Protein AF-A0A433IKL4-F1 (afdb_monomer)

Secondary structure (DSSP, 8-state):
---SS--GGGS-PPPTHHHHHHHHHHHHHHHGGG--TTS--EE-S----EEEETTEEEEPPSSSS---HHHHHHHHHTT--PEEEETTEEEEEE-----S-SS--PPPSGGGTTS--

Radius of gyration: 16.89 Å; Cα contacts (8 Å, |Δi|>4): 178; chains: 1; bounding box: 34×34×53 Å

Sequence (117 aa):
EMPLGRDPRAYLWGNPAFACARLIATAFVEQGADFYPGAVQQLDDLPAHIYEQDGERLMQPATEVLLGERAALALLDQGLMPLLGFRQHNAL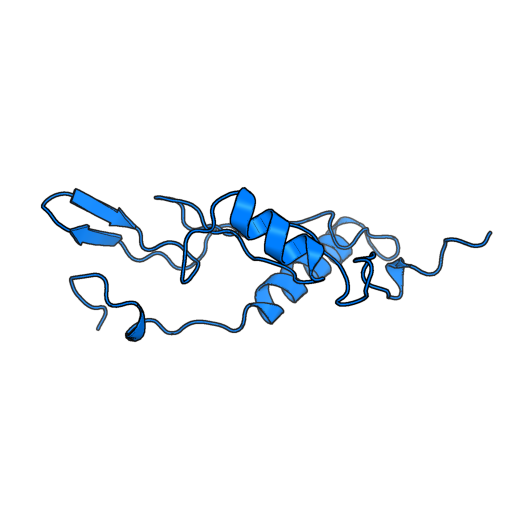RLARVQSLAEPAMALAGRWSLQDHR

Foldseek 3Di:
DDDQDDDLVPDDDDDCVVVLVVQQVVQCVVPNQLGDSQPGWKDADADWDWHDDPNDTWIDWCDSDADDPVRCVVCQQQQHFDWHTDTPGHMIGTPDAWGNDVRIGHDDDSNPPPPDD

Nearest PDB structures (foldseek):
  3j9g-assembly1_B  TM=8.721E-01  e=1.897E-04  Vibrio cholerae O1 biovar El Tor str. N16961
  5mxn-assembly1_A  TM=8.892E-01  e=6.641E-04  Vibrio cholerae
  5ojq-assembly1_d  TM=8.892E-01  e=6.641E-04  Vibrio cholerae
  5urx-assembly1_1B  TM=8.218E-01  e=1.243E-03  Myxococcus xanthus DK 1622
  3j9o-assembly1_B-1  TM=8.473E-01  e=7.184E-03  Francisella tularensis subsp. novicida U112

Structure (mmCIF, N/CA/C/O backbone):
data_AF-A0A433IKL4-F1
#
_entry.id   AF-A0A433IKL4-F1
#
loop_
_atom_site.group_PDB
_atom_site.id
_atom_site.type_symbol
_atom_site.label_atom_id
_atom_site.label_alt_id
_atom_site.label_comp_id
_atom_site.label_asym_id
_atom_site.label_entity_id
_atom_site.label_seq_id
_atom_site.pdbx_PDB_ins_code
_atom_site.Cartn_x
_atom_site.Cartn_y
_atom_site.Cartn_z
_atom_site.occupancy
_atom_site.B_iso_or_equiv
_atom_site.auth_seq_id
_atom_site.auth_comp_id
_atom_site.auth_asym_id
_atom_site.auth_atom_id
_atom_site.pdbx_PDB_model_num
ATOM 1 N N . GLU A 1 1 ? -9.907 20.232 13.028 1.00 59.94 1 GLU A N 1
ATOM 2 C CA . GLU A 1 1 ? -9.547 19.491 14.252 1.00 59.94 1 GLU A CA 1
ATOM 3 C C . GLU A 1 1 ? -9.760 18.009 13.982 1.00 59.94 1 GLU A C 1
ATOM 5 O O . GLU A 1 1 ? -10.648 17.693 13.196 1.00 59.94 1 GLU A O 1
ATOM 10 N N . MET A 1 2 ? -8.914 17.127 14.516 1.00 71.56 2 MET A N 1
ATOM 11 C CA . MET A 1 2 ? -9.092 15.684 14.327 1.00 71.56 2 MET A CA 1
ATOM 12 C C . MET A 1 2 ? -10.180 15.157 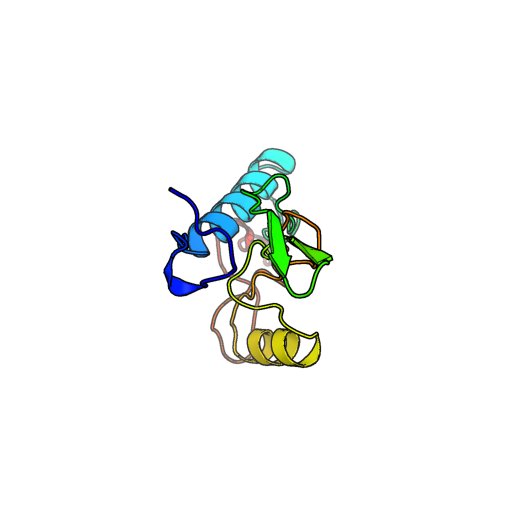15.273 1.00 71.56 2 MET A C 1
ATOM 14 O O . MET A 1 2 ? -10.259 15.633 16.405 1.00 71.56 2 MET A O 1
ATOM 18 N N . PRO A 1 3 ? -11.034 14.217 14.832 1.00 69.56 3 PRO A N 1
ATOM 19 C CA . PRO A 1 3 ? -12.102 13.688 15.671 1.00 69.56 3 PRO A CA 1
ATOM 20 C C . PRO A 1 3 ? -11.530 12.906 16.860 1.00 69.56 3 PRO A C 1
ATOM 22 O O . PRO A 1 3 ? -10.552 12.183 16.717 1.00 69.56 3 PRO A O 1
ATOM 25 N N . LEU A 1 4 ? -12.182 13.005 18.023 1.00 74.88 4 LEU A N 1
ATOM 26 C CA . LEU A 1 4 ? -11.793 12.268 19.239 1.00 74.88 4 LEU A CA 1
ATOM 27 C C . LEU A 1 4 ? -11.951 10.740 19.103 1.00 74.88 4 LEU A C 1
ATOM 29 O O . LEU A 1 4 ? -11.355 9.987 19.867 1.00 74.88 4 LEU A O 1
ATOM 33 N N . GLY A 1 5 ? -12.750 10.286 18.134 1.00 79.62 5 GLY A N 1
ATOM 34 C CA . GLY A 1 5 ? -12.966 8.878 17.811 1.00 79.62 5 GLY A CA 1
ATOM 35 C C . GLY A 1 5 ? -12.684 8.575 16.340 1.00 79.62 5 GLY A C 1
ATOM 36 O O . GLY A 1 5 ? -12.328 9.452 15.549 1.00 79.62 5 GLY A O 1
ATOM 37 N N . ARG A 1 6 ? -12.874 7.317 15.940 1.00 83.62 6 ARG A N 1
ATOM 38 C CA . ARG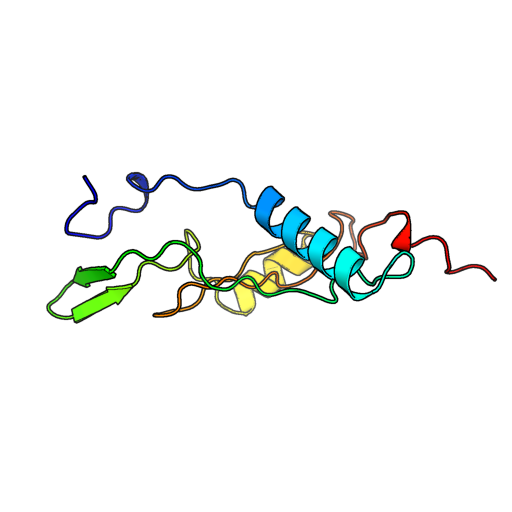 A 1 6 ? -12.691 6.902 14.547 1.00 83.62 6 ARG A CA 1
ATOM 39 C C . ARG A 1 6 ? -13.939 7.184 13.707 1.00 83.62 6 ARG A C 1
ATOM 41 O O . ARG A 1 6 ? -14.892 6.413 13.743 1.00 83.62 6 ARG A O 1
ATOM 48 N N . ASP A 1 7 ? -13.871 8.214 12.867 1.00 86.25 7 ASP A N 1
ATOM 49 C CA . ASP A 1 7 ? -14.757 8.383 11.707 1.00 86.25 7 ASP A CA 1
ATOM 50 C C . ASP A 1 7 ? -13.946 8.235 10.406 1.00 86.25 7 ASP A C 1
ATOM 52 O O . ASP A 1 7 ? -13.205 9.150 10.041 1.00 86.25 7 ASP A O 1
ATOM 56 N N . PRO A 1 8 ? -14.070 7.108 9.675 1.00 80.19 8 PRO A N 1
ATOM 57 C CA . PRO A 1 8 ? -13.361 6.892 8.416 1.00 80.19 8 PRO A CA 1
ATOM 58 C C . PRO A 1 8 ? -13.605 7.973 7.354 1.00 80.19 8 PRO A C 1
ATOM 60 O O . PRO A 1 8 ? -12.748 8.168 6.495 1.00 80.19 8 PRO A O 1
ATOM 63 N N . ARG A 1 9 ? -14.750 8.669 7.391 1.00 86.06 9 ARG A N 1
ATOM 64 C CA . ARG A 1 9 ? -15.111 9.705 6.409 1.00 86.06 9 ARG A CA 1
ATOM 65 C C . ARG A 1 9 ? -14.494 11.067 6.716 1.00 86.06 9 ARG A C 1
ATOM 67 O O . ARG A 1 9 ? -14.454 11.916 5.833 1.00 86.06 9 ARG A O 1
ATOM 74 N N . ALA A 1 10 ? -14.016 11.270 7.941 1.00 89.88 10 ALA A N 1
ATOM 75 C CA . ALA A 1 10 ? -13.382 12.514 8.364 1.00 89.88 10 ALA A CA 1
ATOM 76 C C . ALA A 1 10 ? -11.899 12.605 7.958 1.00 89.88 10 ALA A C 1
ATOM 78 O O . ALA A 1 10 ? -11.302 13.677 8.065 1.00 89.88 10 ALA A O 1
ATOM 79 N N . TYR A 1 11 ? -11.290 11.503 7.505 1.00 91.25 11 TYR A N 1
ATOM 80 C CA . TYR A 1 11 ? -9.897 11.502 7.063 1.00 91.25 11 TYR A CA 1
ATOM 81 C C . TYR A 1 11 ? -9.755 11.999 5.626 1.00 91.25 11 TYR A C 1
ATOM 83 O O . TYR A 1 11 ? -10.553 11.685 4.743 1.00 91.25 11 TYR A O 1
ATOM 91 N N . LEU A 1 12 ? -8.664 12.724 5.385 1.00 93.25 12 LEU A N 1
ATOM 92 C CA . LEU A 1 12 ? -8.229 13.087 4.045 1.00 93.25 12 LEU A CA 1
ATOM 93 C C . LEU A 1 12 ? -7.470 11.911 3.418 1.00 93.25 12 LEU A C 1
ATOM 95 O O . LEU A 1 12 ? -6.247 11.822 3.524 1.00 93.25 12 LEU A O 1
ATOM 99 N N . TRP A 1 13 ? -8.197 10.991 2.787 1.00 94.38 13 TRP A N 1
ATOM 100 C CA . TRP A 1 13 ? -7.586 9.866 2.083 1.00 94.38 13 TRP A CA 1
ATOM 101 C C . TRP A 1 13 ? -6.857 10.331 0.820 1.00 94.38 13 TRP A C 1
ATOM 103 O O . TRP A 1 13 ? -7.410 11.033 -0.028 1.00 94.38 13 TRP A O 1
ATOM 113 N N . GLY A 1 14 ? -5.588 9.943 0.706 1.00 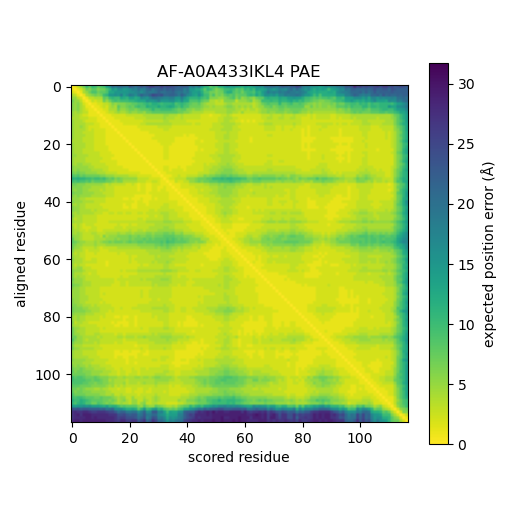94.00 14 GLY A N 1
ATOM 114 C CA . GLY A 1 14 ? -4.773 10.188 -0.479 1.00 94.00 14 GLY A CA 1
ATOM 115 C C . GLY A 1 14 ? -4.997 9.120 -1.550 1.00 94.00 14 GLY A C 1
ATOM 116 O O . GLY A 1 14 ? -5.289 7.967 -1.242 1.00 94.00 14 GLY A O 1
ATOM 117 N N . ASN A 1 15 ? -4.804 9.482 -2.820 1.00 97.06 15 ASN A N 1
ATOM 118 C CA . ASN A 1 15 ? -4.858 8.510 -3.911 1.00 97.06 15 ASN A CA 1
ATOM 119 C C . ASN A 1 15 ? -3.691 7.496 -3.787 1.00 97.06 15 ASN A C 1
ATOM 121 O O . ASN A 1 15 ? -2.527 7.918 -3.791 1.00 97.06 15 ASN A O 1
ATOM 125 N N . PRO A 1 16 ? -3.959 6.174 -3.734 1.00 96.31 16 PRO A N 1
ATOM 126 C CA . PRO A 1 16 ? -2.929 5.147 -3.549 1.00 96.31 16 PRO A CA 1
ATOM 127 C C . PRO A 1 16 ? -1.915 5.061 -4.701 1.00 96.31 16 PRO A C 1
ATOM 129 O O . PRO A 1 16 ? -0.814 4.534 -4.515 1.00 96.31 16 PRO A O 1
ATOM 132 N N . ALA A 1 17 ? -2.228 5.614 -5.878 1.00 97.00 17 ALA A N 1
ATOM 133 C CA . ALA A 1 17 ? -1.302 5.660 -7.007 1.00 97.00 17 ALA A CA 1
ATOM 134 C C . ALA A 1 17 ? 0.008 6.393 -6.666 1.00 97.00 17 ALA A C 1
ATOM 136 O O . ALA A 1 17 ? 1.068 6.003 -7.152 1.00 97.00 17 ALA A O 1
ATOM 137 N N . PHE A 1 18 ? -0.028 7.399 -5.782 1.00 97.50 18 PHE A N 1
ATOM 138 C CA . PHE A 1 18 ? 1.182 8.103 -5.346 1.00 97.50 18 PHE A CA 1
ATOM 139 C C . PHE A 1 18 ? 2.097 7.228 -4.484 1.00 97.50 18 PHE A C 1
ATOM 141 O O . PHE A 1 18 ? 3.316 7.301 -4.627 1.00 97.50 18 PHE A O 1
ATOM 148 N N . ALA A 1 19 ? 1.535 6.364 -3.634 1.00 97.31 19 ALA A N 1
ATOM 149 C CA . ALA A 1 19 ? 2.321 5.394 -2.875 1.00 97.31 19 ALA A CA 1
ATOM 150 C C . ALA A 1 19 ? 2.999 4.383 -3.813 1.00 97.31 19 ALA A C 1
ATOM 152 O O . ALA A 1 19 ? 4.190 4.117 -3.667 1.00 97.31 19 ALA A O 1
ATOM 153 N N . CYS A 1 20 ? 2.273 3.894 -4.826 1.00 97.19 20 CYS A N 1
ATOM 154 C CA . CYS A 1 20 ? 2.824 2.999 -5.847 1.00 97.19 20 CYS A CA 1
ATOM 155 C C . CYS A 1 20 ? 3.960 3.673 -6.634 1.00 97.19 20 CYS A C 1
ATOM 157 O O . CYS A 1 20 ? 5.040 3.105 -6.775 1.00 97.19 20 CYS A O 1
ATOM 159 N N . ALA A 1 21 ? 3.746 4.909 -7.096 1.00 96.62 21 ALA A N 1
ATOM 160 C CA . ALA A 1 21 ? 4.761 5.676 -7.811 1.00 96.62 21 ALA A CA 1
ATOM 161 C C . ALA A 1 21 ? 6.006 5.929 -6.947 1.00 96.62 21 ALA A C 1
ATOM 163 O O . ALA A 1 21 ? 7.123 5.784 -7.440 1.00 96.62 21 ALA A O 1
ATOM 164 N N . ARG A 1 22 ? 5.829 6.254 -5.657 1.00 97.56 22 ARG A N 1
ATOM 165 C CA . ARG A 1 22 ? 6.946 6.442 -4.722 1.00 97.56 22 ARG A CA 1
ATOM 166 C C . ARG A 1 22 ? 7.773 5.169 -4.572 1.00 97.56 22 ARG A C 1
ATOM 168 O O . ARG A 1 22 ? 8.986 5.252 -4.676 1.00 97.56 22 ARG A O 1
ATOM 175 N N . LEU A 1 23 ? 7.131 4.017 -4.375 1.00 97.75 23 LEU A N 1
ATOM 176 C CA . LEU A 1 23 ? 7.807 2.720 -4.250 1.00 97.75 23 LEU A CA 1
ATOM 177 C C . LEU A 1 23 ? 8.654 2.386 -5.487 1.00 97.75 23 LEU A C 1
ATOM 179 O O . LEU A 1 23 ? 9.834 2.065 -5.362 1.00 97.75 23 LEU A O 1
ATOM 183 N N . ILE A 1 24 ? 8.075 2.545 -6.680 1.00 95.75 24 ILE A N 1
ATOM 184 C CA . ILE A 1 24 ? 8.764 2.322 -7.961 1.00 95.75 24 ILE A CA 1
ATOM 185 C C . ILE A 1 24 ? 9.936 3.301 -8.123 1.00 95.75 24 ILE A C 1
ATOM 187 O O . ILE A 1 24 ? 11.027 2.900 -8.523 1.00 95.75 24 ILE A O 1
ATOM 191 N N . ALA A 1 25 ? 9.738 4.579 -7.791 1.00 96.25 25 ALA A N 1
ATOM 192 C CA . ALA A 1 25 ? 10.792 5.586 -7.861 1.00 96.25 25 ALA A CA 1
ATOM 193 C C . ALA A 1 25 ? 11.930 5.302 -6.871 1.00 96.25 25 ALA A C 1
ATOM 195 O O . ALA A 1 25 ? 13.094 5.454 -7.231 1.00 96.25 25 ALA A O 1
ATOM 196 N N . THR A 1 26 ? 11.621 4.857 -5.650 1.00 97.31 26 THR A N 1
ATOM 197 C CA . THR A 1 26 ? 12.633 4.446 -4.670 1.00 97.31 26 THR A CA 1
ATOM 198 C C . THR A 1 26 ? 13.437 3.258 -5.190 1.00 97.31 26 THR A C 1
ATOM 200 O O . THR A 1 26 ? 14.662 3.319 -5.167 1.00 97.31 26 THR A O 1
ATOM 203 N N . ALA A 1 27 ? 12.783 2.241 -5.760 1.00 96.81 27 ALA A N 1
ATOM 204 C CA . ALA A 1 27 ? 13.481 1.112 -6.373 1.00 96.81 27 ALA A CA 1
ATOM 205 C C . ALA A 1 27 ? 14.436 1.555 -7.502 1.00 96.81 27 ALA A C 1
ATOM 207 O O . ALA A 1 27 ? 15.572 1.089 -7.564 1.00 96.81 27 ALA A O 1
ATOM 208 N N . PHE A 1 28 ? 14.021 2.504 -8.348 1.00 95.94 28 PHE A N 1
ATOM 209 C CA . PHE A 1 28 ? 14.895 3.096 -9.368 1.00 95.94 28 PHE A CA 1
ATOM 210 C C . PHE A 1 28 ? 16.077 3.865 -8.763 1.00 95.94 28 PHE A C 1
ATOM 212 O O . PHE A 1 28 ? 17.198 3.739 -9.245 1.00 95.94 28 PHE A O 1
ATOM 219 N N . VAL A 1 29 ? 15.857 4.662 -7.715 1.00 97.19 29 VAL A N 1
ATOM 220 C CA . VAL A 1 29 ? 16.940 5.403 -7.044 1.00 97.19 29 VAL A CA 1
ATOM 221 C C . VAL A 1 29 ? 17.963 4.447 -6.422 1.00 97.19 29 VAL A C 1
ATOM 223 O O . VAL A 1 29 ? 19.157 4.725 -6.480 1.00 97.19 29 VAL A O 1
ATOM 226 N N . GLU A 1 30 ? 17.513 3.321 -5.864 1.00 96.38 30 GLU A N 1
ATOM 227 C CA . GLU A 1 30 ? 18.383 2.330 -5.220 1.00 96.38 30 GLU A CA 1
ATOM 228 C C . GLU A 1 30 ? 19.150 1.446 -6.215 1.00 96.38 30 GLU A C 1
ATOM 230 O O . GLU A 1 30 ? 20.284 1.061 -5.935 1.00 96.38 30 GLU A O 1
ATOM 235 N N . GLN A 1 31 ? 18.554 1.111 -7.364 1.00 95.00 31 GLN A N 1
ATOM 236 C CA . GLN A 1 31 ? 19.094 0.096 -8.286 1.00 95.00 31 GLN A CA 1
ATOM 237 C C . GLN A 1 31 ? 19.504 0.644 -9.659 1.00 95.00 31 GLN A C 1
ATOM 239 O O . GLN A 1 31 ? 20.188 -0.039 -10.420 1.00 95.00 31 GLN A O 1
ATOM 244 N N . GLY A 1 32 ? 19.117 1.872 -9.997 1.00 91.81 32 GLY A N 1
ATOM 245 C CA . GLY A 1 32 ? 19.384 2.485 -11.293 1.00 91.81 32 GLY A CA 1
ATOM 246 C C . GLY A 1 32 ? 18.435 2.021 -12.402 1.00 91.81 32 GLY A C 1
ATOM 247 O O . GLY A 1 32 ? 17.276 1.683 -12.175 1.00 91.81 32 GLY A O 1
ATOM 248 N N . ALA A 1 33 ? 18.917 2.061 -13.647 1.00 86.88 33 ALA A N 1
ATOM 249 C CA . ALA A 1 33 ? 18.085 1.877 -14.840 1.00 86.88 33 ALA A CA 1
ATOM 250 C C . ALA A 1 33 ? 17.506 0.461 -15.007 1.00 86.88 33 ALA A C 1
ATOM 252 O O . ALA A 1 33 ? 16.443 0.327 -15.612 1.00 86.88 33 ALA A O 1
ATOM 253 N N . ASP A 1 34 ? 18.164 -0.548 -14.432 1.00 87.56 34 ASP A N 1
ATOM 254 C CA . ASP A 1 34 ? 17.793 -1.967 -14.523 1.00 87.56 34 ASP A CA 1
ATOM 255 C C . ASP A 1 34 ? 17.043 -2.456 -13.269 1.00 87.56 34 ASP A C 1
ATOM 257 O O . ASP A 1 34 ? 17.108 -3.625 -12.891 1.00 87.56 34 ASP A O 1
ATOM 261 N N . PHE A 1 35 ? 16.353 -1.545 -12.579 1.00 93.38 35 PHE A N 1
ATOM 262 C CA . PHE A 1 35 ? 15.637 -1.859 -11.347 1.00 93.38 35 PHE A CA 1
ATOM 263 C C . PHE A 1 35 ? 14.450 -2.809 -11.558 1.00 93.38 35 PHE A C 1
ATOM 265 O O . PHE A 1 35 ? 13.752 -2.765 -12.574 1.00 93.38 35 PHE A O 1
ATOM 272 N N . TYR A 1 36 ? 14.145 -3.597 -10.526 1.00 92.75 36 TYR A N 1
ATOM 273 C CA . TYR A 1 36 ? 12.883 -4.328 -10.430 1.00 92.75 36 TYR A CA 1
ATOM 274 C C . TYR A 1 36 ? 11.824 -3.458 -9.721 1.00 92.75 36 TYR A C 1
ATOM 276 O O . TYR A 1 36 ? 12.027 -3.087 -8.562 1.00 92.75 36 TYR A O 1
ATOM 284 N N . PRO A 1 37 ? 10.659 -3.159 -10.336 1.00 94.94 37 PRO A N 1
ATOM 285 C CA . PRO A 1 37 ? 9.649 -2.276 -9.737 1.00 94.94 37 PRO A CA 1
ATOM 286 C C . PRO A 1 37 ? 9.120 -2.720 -8.371 1.00 94.94 37 PRO A C 1
ATOM 288 O O . PRO A 1 37 ? 8.696 -1.884 -7.580 1.00 94.94 37 PRO A O 1
ATOM 291 N N . GLY A 1 38 ? 9.128 -4.027 -8.094 1.00 95.44 38 GLY A N 1
ATOM 292 C CA . GLY A 1 38 ? 8.701 -4.595 -6.814 1.00 95.44 38 GLY A CA 1
ATOM 293 C C . GLY A 1 38 ? 9.830 -4.772 -5.796 1.00 95.44 38 GLY A C 1
ATOM 294 O O . GLY A 1 38 ? 9.635 -5.487 -4.813 1.00 95.44 38 GLY A O 1
ATOM 295 N N . ALA A 1 39 ? 11.016 -4.203 -6.029 1.00 95.94 39 ALA A N 1
ATOM 296 C CA . ALA A 1 39 ? 12.143 -4.353 -5.113 1.00 95.94 39 ALA A CA 1
ATOM 297 C C . ALA A 1 39 ? 11.911 -3.646 -3.774 1.00 95.94 39 ALA A C 1
ATOM 299 O O . ALA A 1 39 ? 12.262 -4.178 -2.725 1.00 95.94 39 ALA A O 1
ATOM 300 N N . VAL A 1 40 ? 11.256 -2.486 -3.815 1.00 97.75 40 VAL A N 1
ATOM 301 C CA . VAL A 1 40 ? 10.812 -1.752 -2.631 1.00 97.75 40 VAL A CA 1
ATOM 302 C C . VAL A 1 40 ? 9.295 -1.834 -2.585 1.00 97.75 40 VAL A C 1
ATOM 304 O O . VAL A 1 40 ? 8.617 -1.497 -3.553 1.00 97.75 40 VAL A O 1
ATOM 307 N N . GLN A 1 41 ? 8.749 -2.321 -1.471 1.00 97.38 41 GLN A N 1
ATOM 308 C CA . GLN A 1 41 ? 7.305 -2.562 -1.327 1.00 97.38 41 GLN A CA 1
ATOM 309 C C . GLN A 1 41 ? 6.704 -1.977 -0.052 1.00 97.38 41 GLN A C 1
ATOM 311 O O . GLN A 1 41 ? 5.490 -2.036 0.105 1.00 97.38 41 GLN A O 1
ATOM 316 N N . GLN A 1 42 ? 7.505 -1.408 0.847 1.00 97.88 42 GLN A N 1
ATOM 317 C CA . GLN A 1 42 ? 7.024 -0.878 2.118 1.00 97.88 42 GLN A CA 1
ATOM 318 C C . GLN A 1 42 ? 7.266 0.622 2.211 1.00 97.88 42 GLN A C 1
ATOM 320 O O . GLN A 1 42 ? 8.319 1.120 1.819 1.00 97.88 42 GLN A O 1
ATOM 325 N N . LEU A 1 43 ? 6.262 1.325 2.727 1.00 97.38 43 LEU A N 1
ATOM 326 C CA . LEU A 1 43 ? 6.356 2.721 3.105 1.00 97.38 43 LEU A CA 1
ATOM 327 C C . LEU A 1 43 ? 6.088 2.838 4.598 1.00 97.38 43 LEU A C 1
ATOM 329 O O . LEU A 1 43 ? 4.979 2.552 5.049 1.00 97.38 43 LEU A O 1
ATOM 333 N N . ASP A 1 44 ? 7.098 3.292 5.322 1.00 96.75 44 ASP A N 1
ATOM 334 C CA . ASP A 1 44 ? 7.020 3.596 6.746 1.00 96.75 44 ASP A CA 1
ATOM 335 C C . ASP A 1 44 ? 6.788 5.092 6.987 1.00 96.75 44 ASP A C 1
ATOM 337 O O . ASP A 1 44 ? 6.761 5.891 6.043 1.00 96.75 44 ASP A O 1
ATOM 341 N N . ASP A 1 45 ? 6.627 5.445 8.263 1.00 95.12 45 ASP A N 1
ATOM 342 C CA . ASP A 1 45 ? 6.488 6.819 8.756 1.00 95.12 45 ASP A CA 1
ATOM 343 C C . ASP A 1 45 ? 5.333 7.598 8.102 1.00 95.12 45 ASP A C 1
ATOM 345 O O . ASP A 1 45 ? 5.445 8.753 7.691 1.00 95.12 45 ASP A O 1
ATOM 349 N N . LEU A 1 46 ? 4.189 6.928 7.959 1.00 95.88 46 LEU A N 1
ATOM 350 C CA . LEU A 1 46 ? 2.971 7.547 7.447 1.00 95.88 46 LEU A CA 1
ATOM 351 C C . LEU A 1 46 ? 2.258 8.347 8.548 1.00 95.88 46 LEU A C 1
ATOM 353 O O . LEU A 1 46 ? 2.456 8.074 9.738 1.00 95.88 46 LEU A O 1
ATOM 357 N N . PRO A 1 47 ? 1.371 9.293 8.182 1.00 94.44 47 PRO A N 1
ATOM 358 C CA . PRO A 1 47 ? 0.520 9.975 9.149 1.00 94.44 47 PRO A CA 1
ATOM 359 C C . PRO A 1 47 ? -0.236 8.983 10.041 1.00 94.44 47 PRO A C 1
ATOM 361 O O . PRO A 1 47 ? -0.878 8.054 9.549 1.00 94.44 47 PRO A O 1
ATOM 364 N N . ALA A 1 48 ? -0.167 9.197 11.355 1.00 93.06 48 ALA A N 1
ATOM 365 C CA . ALA A 1 48 ? -0.772 8.329 12.355 1.00 93.06 48 ALA A CA 1
ATOM 366 C C . ALA A 1 48 ? -1.807 9.100 13.178 1.00 93.06 48 ALA A C 1
ATOM 368 O O . ALA A 1 48 ? -1.527 10.183 13.689 1.00 93.06 48 ALA A O 1
ATOM 369 N N . HIS A 1 49 ? -2.991 8.511 13.345 1.00 93.56 49 HIS A N 1
ATOM 370 C CA . HIS A 1 49 ? -3.994 8.990 14.289 1.00 93.56 49 HIS A CA 1
ATOM 371 C C . HIS A 1 49 ? -4.192 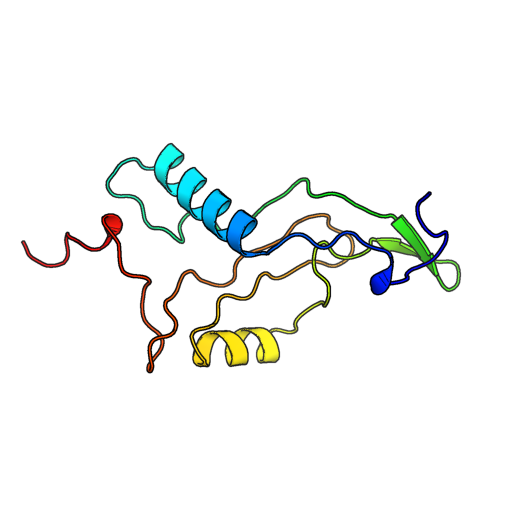7.953 15.385 1.00 93.56 49 HIS A C 1
ATOM 373 O O . HIS A 1 49 ? -4.554 6.814 15.087 1.00 93.56 49 HIS A O 1
ATOM 379 N N . ILE A 1 50 ? -3.977 8.352 16.635 1.00 93.44 50 ILE A N 1
ATOM 380 C CA . ILE A 1 50 ? -4.284 7.535 17.808 1.00 93.44 50 ILE A CA 1
ATOM 381 C C . ILE A 1 50 ? -5.571 8.078 18.423 1.00 93.44 50 ILE A C 1
ATOM 383 O O . ILE A 1 50 ? -5.651 9.266 18.719 1.00 93.44 50 ILE A O 1
ATOM 387 N N . TYR A 1 51 ? -6.549 7.203 18.620 1.00 92.06 51 TYR A N 1
ATOM 388 C CA . TYR A 1 51 ? -7.840 7.510 19.228 1.00 92.06 51 TYR A CA 1
ATOM 389 C C . TYR A 1 51 ? -8.138 6.515 20.352 1.00 92.06 51 TYR A C 1
ATOM 391 O O . TYR A 1 51 ? -7.527 5.447 20.435 1.00 92.06 51 TYR A O 1
ATOM 399 N N . GLU A 1 52 ? -9.076 6.869 21.224 1.00 92.62 52 GLU A N 1
ATOM 400 C CA . GLU A 1 52 ? -9.575 5.965 22.259 1.00 92.62 52 GLU A CA 1
ATOM 401 C C . GLU A 1 52 ? -10.893 5.330 21.813 1.00 92.62 52 GLU A C 1
ATOM 403 O O . GLU A 1 52 ? -11.775 5.999 21.270 1.00 92.62 52 GLU A O 1
ATOM 408 N N . GLN A 1 53 ? -11.026 4.025 22.026 1.00 89.31 53 GLN A N 1
ATOM 409 C CA . GLN A 1 53 ? -12.253 3.276 21.786 1.00 89.31 53 GLN A CA 1
ATOM 410 C C . GLN A 1 53 ? -12.369 2.186 22.847 1.00 89.31 53 GLN A C 1
ATOM 412 O O . GLN A 1 53 ? -11.412 1.457 23.076 1.00 89.31 53 GLN A O 1
ATOM 417 N N . ASP A 1 54 ? -13.520 2.093 23.515 1.00 91.19 54 ASP A N 1
ATOM 418 C CA . ASP A 1 54 ? -13.784 1.076 24.546 1.00 91.19 54 ASP A CA 1
ATOM 419 C C . ASP A 1 54 ? -12.721 1.032 25.671 1.00 91.19 54 ASP A C 1
ATOM 421 O O . ASP A 1 54 ? -12.456 -0.009 26.265 1.00 91.19 54 ASP A O 1
ATOM 425 N N . GLY A 1 55 ? -12.102 2.181 25.979 1.00 91.62 55 GLY A N 1
ATOM 426 C CA . GLY A 1 55 ? -11.030 2.303 26.977 1.00 91.62 55 GLY A CA 1
ATOM 427 C C . GLY A 1 55 ? -9.639 1.885 26.483 1.00 91.62 55 GLY A C 1
ATOM 428 O O . GLY A 1 55 ? -8.674 1.956 27.243 1.00 91.62 55 GLY A O 1
ATOM 429 N N . GLU A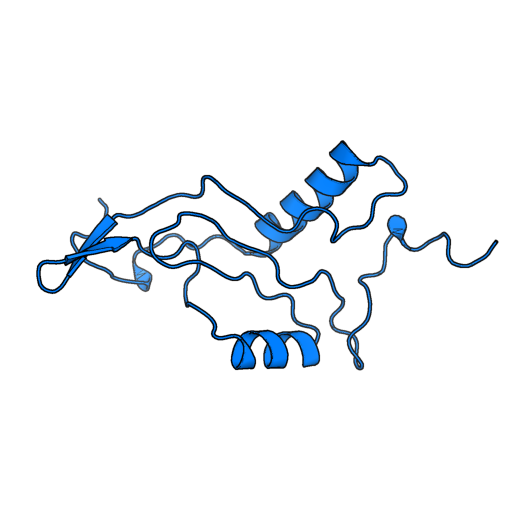 1 56 ? -9.511 1.491 25.216 1.00 92.38 56 GLU A N 1
ATOM 430 C CA . GLU A 1 56 ? -8.247 1.128 24.582 1.00 92.38 56 GLU A CA 1
ATOM 431 C C . GLU A 1 56 ? -7.738 2.245 23.663 1.00 92.38 56 GLU A C 1
ATOM 433 O O . GLU A 1 56 ? -8.503 2.876 22.931 1.00 92.38 56 GLU A O 1
ATOM 438 N N . ARG A 1 57 ? -6.415 2.468 23.655 1.00 92.50 57 ARG A N 1
ATOM 439 C CA . ARG A 1 57 ? -5.767 3.330 22.656 1.00 92.50 57 ARG A CA 1
ATOM 440 C C . ARG A 1 57 ? -5.497 2.538 21.386 1.00 92.50 57 ARG A C 1
ATOM 442 O O . ARG A 1 57 ? -4.676 1.615 21.372 1.00 92.50 57 ARG A O 1
ATOM 449 N N . LEU A 1 58 ? -6.132 2.951 20.302 1.00 93.56 58 LEU A N 1
ATOM 450 C CA . LEU A 1 58 ? -6.005 2.338 18.990 1.00 93.56 58 LEU A CA 1
ATOM 451 C C . LEU A 1 58 ? -5.413 3.334 17.997 1.00 93.56 58 LEU A C 1
ATOM 453 O O . LEU A 1 58 ? -5.696 4.527 18.033 1.00 93.56 58 LEU A O 1
ATOM 457 N N . MET A 1 59 ? -4.615 2.830 17.066 1.00 93.38 59 MET A N 1
ATOM 458 C CA . MET A 1 59 ? -4.134 3.576 15.913 1.00 93.38 59 MET A CA 1
ATOM 459 C C . MET A 1 59 ? -5.029 3.290 14.710 1.00 93.38 59 MET A C 1
ATOM 461 O O . MET A 1 59 ? -5.306 2.130 14.389 1.00 93.38 59 MET A O 1
ATOM 465 N N . GLN A 1 60 ? -5.458 4.341 14.011 1.00 93.62 60 GLN A N 1
ATOM 466 C CA . GLN A 1 60 ? -6.089 4.218 12.700 1.00 93.62 60 GLN A CA 1
ATOM 467 C C . GLN A 1 60 ? -5.059 3.635 11.724 1.00 93.62 60 GLN A C 1
ATOM 469 O O . GLN A 1 60 ? -4.001 4.241 11.542 1.00 93.62 60 GLN A O 1
ATOM 474 N N . PRO A 1 61 ? -5.345 2.491 11.076 1.00 93.88 61 PRO A N 1
ATOM 475 C CA . PRO A 1 61 ? -4.478 1.972 10.029 1.00 93.88 61 PRO A CA 1
ATOM 476 C C . PRO A 1 61 ? -4.236 3.016 8.937 1.00 93.88 61 PRO A C 1
ATOM 478 O O . PRO A 1 61 ? -5.150 3.762 8.580 1.00 93.88 61 PRO A O 1
ATOM 481 N N . ALA A 1 62 ? -3.046 2.998 8.336 1.00 95.19 62 ALA A N 1
ATOM 482 C CA . ALA A 1 62 ? -2.685 3.882 7.222 1.00 95.19 62 ALA A CA 1
ATOM 483 C C . ALA A 1 62 ? -3.473 3.610 5.918 1.00 95.19 62 ALA A C 1
ATOM 485 O O . ALA A 1 62 ? -3.215 4.215 4.881 1.00 95.19 62 ALA A O 1
ATOM 486 N N . THR A 1 63 ? -4.429 2.683 5.968 1.00 95.44 63 THR A N 1
ATOM 487 C CA . THR A 1 63 ? -5.345 2.314 4.889 1.00 95.44 63 THR A CA 1
ATOM 488 C C . THR A 1 63 ? -6.776 2.374 5.413 1.00 95.44 63 THR A C 1
ATOM 490 O O . THR A 1 63 ? -7.020 2.238 6.615 1.00 95.44 63 THR A O 1
ATOM 493 N N . GLU A 1 64 ? -7.735 2.561 4.510 1.00 94.25 64 GLU A N 1
ATOM 494 C CA . GLU A 1 64 ? -9.161 2.640 4.853 1.00 94.25 64 GLU A CA 1
ATOM 495 C C . GLU A 1 64 ? -9.658 1.365 5.554 1.00 94.25 64 GLU A C 1
ATOM 497 O O . GLU A 1 64 ? -10.463 1.420 6.492 1.00 94.25 64 GLU A O 1
ATOM 502 N N . VAL A 1 65 ? -9.139 0.214 5.116 1.00 93.75 65 VAL A N 1
ATOM 503 C CA . VAL A 1 65 ? -9.521 -1.120 5.578 1.00 93.75 65 VAL A CA 1
ATOM 504 C C . VAL A 1 65 ? -8.298 -2.016 5.756 1.00 93.75 65 VAL A C 1
ATOM 506 O O . VAL A 1 65 ? -7.368 -1.999 4.954 1.00 93.75 65 VAL A O 1
ATOM 509 N N . LEU A 1 66 ? -8.327 -2.858 6.789 1.00 96.00 66 LEU A N 1
ATOM 510 C CA . LEU A 1 66 ? -7.348 -3.930 6.958 1.00 96.00 66 LEU A CA 1
ATOM 511 C C . LEU A 1 66 ? -7.797 -5.147 6.152 1.00 96.00 66 LEU A C 1
ATOM 513 O O . LEU A 1 66 ? -8.806 -5.776 6.475 1.00 96.00 66 LEU A O 1
ATOM 517 N N . LEU A 1 67 ? -7.042 -5.481 5.110 1.00 97.19 67 LEU A N 1
ATOM 518 C CA . LEU A 1 67 ? -7.296 -6.661 4.293 1.00 97.19 67 LEU A CA 1
ATOM 519 C C . LEU A 1 67 ? -6.689 -7.904 4.947 1.00 97.19 67 LEU A C 1
ATOM 521 O O . LEU A 1 67 ? -5.519 -7.9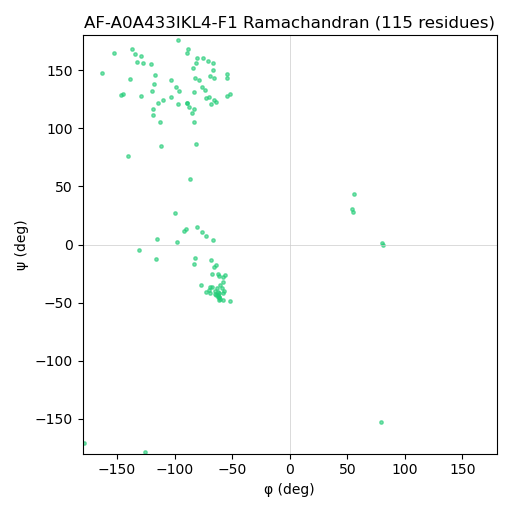19 5.322 1.00 97.19 67 LEU A O 1
ATOM 525 N N . GLY A 1 68 ? -7.488 -8.966 5.054 1.00 97.06 68 GLY A N 1
ATOM 526 C CA . GLY A 1 68 ? -6.969 -10.303 5.334 1.00 97.06 68 GLY A CA 1
ATOM 527 C C . GLY A 1 68 ? -6.312 -10.910 4.094 1.00 97.06 68 GLY A C 1
ATOM 528 O O . GLY A 1 68 ? -6.619 -10.518 2.967 1.00 97.06 68 GLY A O 1
ATOM 529 N N . GLU A 1 69 ? -5.465 -11.917 4.297 1.00 96.81 69 GLU A N 1
ATOM 530 C CA . GLU A 1 69 ? -4.703 -12.579 3.229 1.00 96.81 69 GLU A CA 1
ATOM 531 C C . GLU A 1 69 ? -5.587 -13.041 2.062 1.00 96.81 69 GLU A C 1
ATOM 533 O O . GLU A 1 69 ? -5.332 -12.687 0.916 1.00 96.81 69 GLU A O 1
ATOM 538 N N . ARG A 1 70 ? -6.698 -13.733 2.349 1.00 98.12 70 ARG A N 1
ATOM 539 C CA . ARG A 1 70 ? -7.643 -14.199 1.320 1.00 98.12 70 ARG A CA 1
ATOM 540 C C . ARG A 1 70 ? -8.193 -13.063 0.452 1.00 98.12 70 ARG A C 1
ATOM 542 O O . ARG A 1 70 ? -8.370 -13.245 -0.746 1.00 98.12 70 ARG A O 1
ATOM 549 N N . ALA A 1 71 ? -8.493 -11.909 1.050 1.00 98.19 71 ALA A N 1
ATOM 550 C CA . ALA A 1 71 ? -9.003 -10.759 0.307 1.00 98.19 71 ALA A CA 1
ATOM 551 C C . ALA A 1 71 ? -7.897 -10.116 -0.539 1.00 98.19 71 ALA A C 1
ATOM 553 O O . ALA A 1 71 ? -8.141 -9.768 -1.689 1.00 98.19 71 ALA A O 1
ATOM 554 N N . ALA A 1 72 ? -6.680 -10.007 0.001 1.00 97.94 72 ALA A N 1
ATOM 555 C CA . ALA A 1 72 ? -5.529 -9.505 -0.742 1.00 97.94 72 ALA A CA 1
ATOM 556 C C . ALA A 1 72 ? -5.197 -10.394 -1.953 1.00 97.94 72 ALA A C 1
ATOM 558 O O . ALA A 1 72 ? -5.013 -9.872 -3.048 1.00 97.94 72 ALA A O 1
ATOM 559 N N . LEU A 1 73 ? -5.193 -11.721 -1.778 1.00 97.50 73 LEU A N 1
ATOM 560 C CA . LEU A 1 73 ? -4.977 -12.683 -2.864 1.00 97.50 73 LEU A CA 1
ATOM 561 C C . LEU A 1 73 ? -6.064 -12.580 -3.940 1.00 97.50 73 LEU A C 1
ATOM 563 O O . LEU A 1 73 ? -5.738 -12.479 -5.115 1.00 97.50 73 LEU A O 1
ATOM 567 N N . ALA A 1 74 ? -7.339 -12.489 -3.548 1.00 97.00 74 ALA A N 1
ATOM 568 C CA . ALA A 1 74 ? -8.432 -12.329 -4.507 1.00 97.00 74 ALA A CA 1
ATOM 569 C C . ALA A 1 74 ? -8.316 -11.038 -5.342 1.00 97.00 74 ALA A C 1
ATOM 571 O O . ALA A 1 74 ? -8.675 -11.035 -6.514 1.00 97.00 74 ALA A O 1
ATOM 572 N N . LEU A 1 75 ? -7.813 -9.942 -4.762 1.00 97.06 75 LEU A N 1
ATOM 573 C CA . LEU A 1 75 ? -7.551 -8.704 -5.507 1.00 97.06 75 LEU A CA 1
ATOM 574 C C . LEU A 1 75 ? -6.374 -8.868 -6.480 1.00 97.06 75 LEU A C 1
ATOM 576 O O . LEU A 1 75 ? -6.454 -8.401 -7.614 1.00 97.06 75 LEU A O 1
ATOM 580 N N . LEU A 1 76 ? -5.304 -9.545 -6.053 1.00 97.06 76 LEU A N 1
ATOM 581 C CA . LEU A 1 76 ? -4.144 -9.832 -6.901 1.00 97.06 76 LEU A CA 1
ATOM 582 C C . LEU A 1 76 ? -4.519 -10.706 -8.104 1.00 97.06 76 LEU A C 1
ATOM 584 O O . LEU A 1 76 ? -4.076 -10.424 -9.214 1.00 97.06 76 LEU A O 1
ATOM 588 N N . ASP A 1 77 ? -5.366 -11.716 -7.913 1.00 95.81 77 ASP A N 1
ATOM 589 C CA . ASP A 1 77 ? -5.831 -12.578 -9.007 1.00 95.81 77 ASP A CA 1
ATOM 590 C C . ASP A 1 77 ? -6.618 -11.793 -10.071 1.00 95.81 77 ASP A C 1
ATOM 592 O O . ASP A 1 77 ? -6.614 -12.170 -11.234 1.00 95.81 77 ASP A O 1
ATOM 596 N N . GLN A 1 78 ? -7.233 -10.665 -9.695 1.00 94.94 78 GLN A N 1
ATOM 597 C CA . GLN A 1 78 ? -7.975 -9.762 -10.589 1.00 94.94 78 GLN A CA 1
ATOM 598 C C . GLN A 1 78 ? -7.101 -8.653 -11.204 1.00 94.94 78 GLN A C 1
ATOM 600 O O . GLN A 1 78 ? -7.617 -7.648 -11.695 1.00 94.94 78 GLN A O 1
ATOM 605 N N . GLY A 1 79 ? -5.773 -8.754 -11.114 1.00 95.38 79 GLY A N 1
ATOM 606 C CA . GLY A 1 79 ? -4.882 -7.737 -11.677 1.00 95.38 79 GLY A CA 1
ATOM 607 C C . GLY A 1 79 ? -4.699 -6.484 -10.801 1.00 95.38 79 GLY A C 1
ATOM 608 O O . GLY A 1 79 ? -3.941 -5.590 -11.174 1.00 95.38 79 GLY A O 1
ATOM 609 N N . LEU A 1 80 ? -5.348 -6.392 -9.633 1.00 96.62 80 LEU A N 1
ATOM 610 C CA . LEU A 1 80 ? -5.272 -5.212 -8.763 1.00 96.62 80 LEU A CA 1
ATOM 611 C C . LEU A 1 80 ? -4.007 -5.210 -7.893 1.00 96.62 80 LEU A C 1
ATOM 613 O O . LEU A 1 80 ? -3.433 -6.245 -7.567 1.00 96.62 80 LEU A O 1
ATOM 617 N N . MET A 1 81 ? -3.600 -4.012 -7.471 1.00 97.75 81 MET A N 1
ATOM 618 C CA . MET A 1 81 ? -2.418 -3.764 -6.640 1.00 97.75 81 MET A C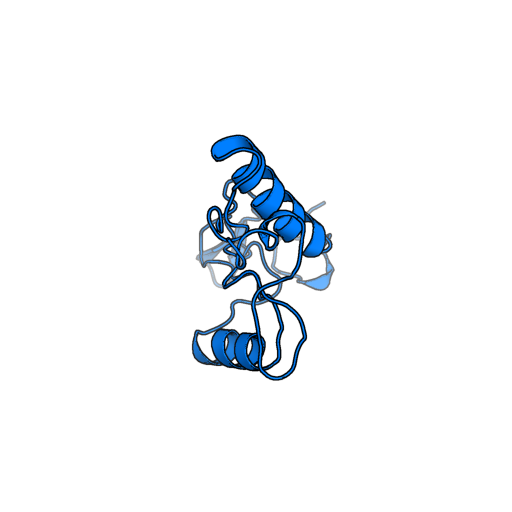A 1
ATOM 619 C C . MET A 1 81 ? -2.826 -3.283 -5.234 1.00 97.75 81 MET A C 1
ATOM 621 O O . MET A 1 81 ? -2.901 -2.074 -5.002 1.00 97.75 81 MET A O 1
ATOM 625 N N . PRO A 1 82 ? -3.134 -4.185 -4.281 1.00 97.62 82 PRO A N 1
ATOM 626 C CA . PRO A 1 82 ? -3.590 -3.775 -2.957 1.00 97.62 82 PRO A CA 1
ATOM 627 C C . PRO A 1 82 ? -2.444 -3.212 -2.102 1.00 97.62 82 PRO A C 1
ATOM 629 O O . PRO A 1 82 ? -1.380 -3.826 -1.975 1.00 97.62 82 PRO A O 1
ATOM 632 N N . LEU A 1 83 ? -2.697 -2.064 -1.464 1.00 98.06 83 LEU A N 1
ATOM 633 C CA . LEU A 1 83 ? -1.882 -1.543 -0.365 1.00 98.06 83 LEU A CA 1
ATOM 634 C C . LEU A 1 83 ? -2.423 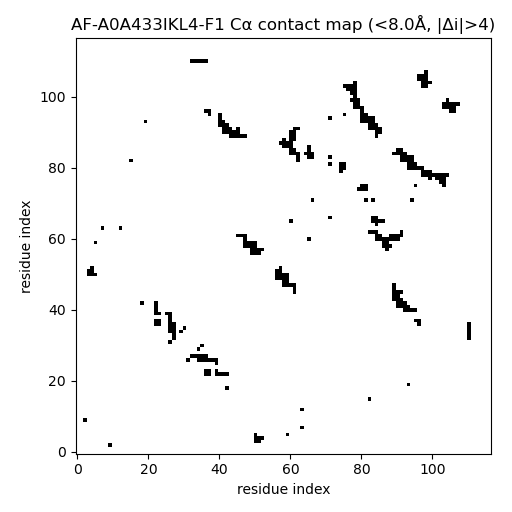-2.098 0.954 1.00 98.06 83 LEU A C 1
ATOM 636 O O . LEU A 1 83 ? -3.588 -1.906 1.298 1.00 98.06 83 LEU A O 1
ATOM 640 N N . LEU A 1 84 ? -1.568 -2.799 1.682 1.00 98.12 84 LEU A N 1
ATOM 641 C CA . LEU A 1 84 ? -1.879 -3.458 2.939 1.00 98.12 84 LEU A CA 1
ATOM 642 C C . LEU A 1 84 ? -1.444 -2.557 4.091 1.00 98.12 84 LEU A C 1
ATOM 644 O O . LEU A 1 84 ? -0.269 -2.211 4.190 1.00 98.12 84 LEU A O 1
ATOM 648 N N . GLY A 1 85 ? -2.381 -2.175 4.955 1.00 97.06 85 GLY A N 1
ATOM 649 C CA . GLY A 1 85 ? -2.065 -1.526 6.225 1.00 97.06 85 GLY A CA 1
ATOM 650 C C . GLY A 1 85 ? -1.834 -2.533 7.348 1.00 97.06 85 GLY A C 1
ATOM 651 O O . GLY A 1 85 ? -2.178 -3.711 7.242 1.00 97.06 85 GLY A O 1
ATOM 652 N N . PHE A 1 86 ? -1.311 -2.033 8.463 1.00 96.44 86 PHE A N 1
ATOM 653 C CA . PHE A 1 86 ? -1.012 -2.826 9.652 1.00 96.44 86 PHE A CA 1
ATOM 654 C C . PHE A 1 86 ? -1.779 -2.305 10.873 1.00 96.44 86 PHE A C 1
ATOM 656 O O . PHE A 1 86 ? -2.167 -1.137 10.944 1.00 96.44 86 PHE A O 1
ATOM 663 N N . ARG A 1 87 ? -2.015 -3.184 11.854 1.00 94.56 87 ARG A N 1
ATOM 664 C CA . ARG A 1 87 ? -2.556 -2.779 13.161 1.00 94.56 87 ARG A CA 1
ATOM 665 C C . ARG A 1 87 ? -1.446 -2.138 13.982 1.00 94.56 87 ARG A C 1
ATOM 667 O O . ARG A 1 87 ? -0.361 -2.702 14.048 1.00 94.56 87 ARG A O 1
ATOM 674 N N . GLN A 1 88 ? -1.745 -1.017 14.640 1.00 93.62 88 GLN A N 1
ATOM 675 C CA . GLN A 1 88 ? -0.819 -0.338 15.559 1.00 93.62 88 GLN A CA 1
ATOM 676 C C . GLN A 1 88 ? 0.550 0.005 14.937 1.00 93.62 88 GLN A C 1
ATOM 678 O O . GLN A 1 88 ? 1.551 0.075 15.643 1.00 93.62 88 GLN A O 1
ATOM 683 N N . HIS A 1 89 ? 0.599 0.212 13.619 1.00 95.38 89 HIS A N 1
ATOM 684 C CA . HIS A 1 89 ? 1.817 0.582 12.907 1.00 95.38 89 HIS A CA 1
ATOM 685 C C . HIS A 1 89 ? 1.467 1.508 11.740 1.00 95.38 89 HIS A C 1
ATOM 687 O O . HIS A 1 89 ? 0.612 1.196 10.909 1.00 95.38 89 HIS A O 1
ATOM 693 N N . ASN A 1 90 ? 2.150 2.646 11.660 1.00 95.88 90 ASN A N 1
ATOM 694 C CA . ASN A 1 90 ? 1.938 3.684 10.656 1.00 95.88 90 ASN A CA 1
ATOM 695 C C . ASN A 1 90 ? 2.742 3.406 9.377 1.00 95.88 90 ASN A C 1
ATOM 697 O O . ASN A 1 90 ? 3.554 4.212 8.931 1.00 95.88 90 ASN A O 1
ATOM 701 N N . ALA A 1 91 ? 2.516 2.230 8.798 1.00 97.19 91 ALA A N 1
ATOM 702 C CA . ALA A 1 91 ? 3.121 1.822 7.539 1.00 97.19 91 ALA A CA 1
ATOM 703 C C . ALA A 1 91 ? 2.087 1.192 6.610 1.00 97.19 91 ALA A C 1
ATOM 705 O O . ALA A 1 91 ? 1.002 0.774 7.033 1.00 97.19 91 ALA A O 1
ATOM 706 N N . LEU A 1 92 ? 2.454 1.101 5.338 1.00 97.25 92 LEU A N 1
ATOM 707 C CA . LEU A 1 92 ? 1.750 0.300 4.351 1.00 97.25 92 LEU A CA 1
ATOM 708 C C . LEU A 1 92 ? 2.729 -0.547 3.550 1.00 97.25 92 LEU A C 1
ATOM 710 O O . LEU A 1 92 ? 3.906 -0.209 3.416 1.00 97.25 92 LEU A O 1
ATOM 714 N N . ARG A 1 93 ? 2.221 -1.632 2.973 1.00 97.88 93 ARG A N 1
ATOM 715 C CA . ARG A 1 93 ? 2.960 -2.491 2.055 1.00 97.88 93 ARG A CA 1
ATOM 716 C C . ARG A 1 93 ? 2.171 -2.716 0.776 1.00 97.88 93 ARG A C 1
ATOM 718 O O . ARG A 1 93 ? 1.030 -3.158 0.829 1.00 97.88 93 ARG A O 1
ATOM 725 N N . LEU A 1 94 ? 2.779 -2.465 -0.375 1.00 98.19 94 LEU A N 1
ATOM 726 C CA . LEU A 1 94 ? 2.242 -2.918 -1.650 1.00 98.19 94 LEU A CA 1
ATOM 727 C C . LEU A 1 94 ? 2.442 -4.431 -1.765 1.00 98.19 94 LEU A C 1
ATOM 729 O O . LEU A 1 94 ? 3.556 -4.921 -1.598 1.00 98.19 94 LEU A O 1
ATOM 733 N N . ALA A 1 95 ? 1.366 -5.173 -2.023 1.00 97.56 95 ALA A N 1
ATOM 734 C CA . ALA A 1 95 ? 1.432 -6.633 -2.052 1.00 97.56 95 ALA A CA 1
ATOM 735 C C . ALA A 1 95 ? 2.222 -7.176 -3.256 1.00 97.56 95 ALA A C 1
ATOM 737 O O . ALA A 1 95 ? 2.941 -8.167 -3.125 1.00 97.56 95 ALA A O 1
ATOM 738 N N . ARG A 1 96 ? 2.055 -6.547 -4.426 1.00 96.62 96 ARG A N 1
ATOM 739 C CA . ARG A 1 96 ? 2.781 -6.853 -5.663 1.00 96.62 96 ARG A CA 1
ATOM 740 C C . ARG A 1 96 ? 2.635 -5.698 -6.651 1.00 96.62 96 ARG A C 1
ATOM 742 O O . ARG A 1 96 ? 1.578 -5.075 -6.709 1.00 96.62 96 ARG A O 1
ATOM 749 N N . VAL A 1 97 ? 3.663 -5.463 -7.465 1.00 96.56 97 VAL A N 1
ATOM 750 C CA . VAL A 1 97 ? 3.547 -4.635 -8.675 1.00 96.56 97 VAL A CA 1
ATOM 751 C C . VAL A 1 97 ? 3.113 -5.522 -9.842 1.00 96.56 97 VAL A C 1
ATOM 753 O O . VAL A 1 97 ? 3.827 -6.455 -10.207 1.00 96.56 97 VAL A O 1
ATOM 756 N N . GLN A 1 98 ? 1.951 -5.242 -10.427 1.00 95.88 98 GLN A N 1
ATOM 757 C CA . GLN A 1 98 ? 1.382 -6.010 -11.536 1.00 95.88 98 GLN A CA 1
ATOM 758 C C . GLN A 1 98 ? 0.471 -5.142 -12.411 1.00 95.88 98 GLN A C 1
ATOM 760 O O . GLN A 1 98 ? 0.084 -4.038 -12.032 1.00 95.88 98 GLN A O 1
ATOM 765 N N . SER A 1 99 ? 0.162 -5.638 -13.604 1.00 95.44 99 SER A N 1
ATOM 766 C CA . SER A 1 99 ? -0.810 -5.036 -14.513 1.00 95.44 99 SER A CA 1
ATOM 767 C C . SER A 1 99 ? -2.225 -5.573 -14.267 1.00 95.44 99 SER A C 1
ATOM 769 O O . SER A 1 99 ? -2.402 -6.634 -13.672 1.00 95.44 99 SER A O 1
ATOM 771 N N . LEU A 1 100 ? -3.217 -4.862 -14.811 1.00 95.94 100 LEU A N 1
ATOM 772 C CA . LEU A 1 100 ? -4.628 -5.274 -14.875 1.00 95.94 100 LEU A CA 1
ATOM 773 C C . LEU A 1 100 ? -4.914 -6.346 -15.949 1.00 95.94 100 LEU A C 1
ATOM 775 O O . LEU A 1 100 ? -6.071 -6.554 -16.304 1.00 95.94 100 LEU A O 1
ATOM 779 N N . ALA A 1 101 ? -3.887 -6.959 -16.545 1.00 94.19 101 ALA A N 1
ATOM 780 C CA . ALA A 1 101 ? -4.093 -7.984 -17.565 1.00 94.19 101 ALA A CA 1
ATOM 781 C C . ALA A 1 101 ? -4.747 -9.245 -16.974 1.00 94.19 101 ALA A C 1
ATOM 783 O O . ALA A 1 101 ? -4.596 -9.528 -15.788 1.00 94.19 101 ALA A O 1
ATOM 784 N N . GLU A 1 102 ? -5.413 -10.016 -17.833 1.00 91.75 102 GLU A N 1
ATOM 785 C CA . GLU A 1 102 ? -5.999 -11.318 -17.505 1.00 91.75 102 GLU A CA 1
ATOM 786 C C . GLU A 1 102 ? -5.332 -12.394 -18.390 1.00 91.75 102 GLU A C 1
ATOM 788 O O . GLU A 1 102 ? -5.515 -12.360 -19.613 1.00 91.75 102 GLU A O 1
ATOM 793 N N . PRO A 1 103 ? -4.526 -13.321 -17.833 1.00 90.81 103 PRO A N 1
ATOM 794 C CA . PRO A 1 103 ? -4.172 -13.446 -16.415 1.00 90.81 103 PRO A CA 1
ATOM 795 C C . PRO A 1 103 ? -3.241 -12.322 -15.932 1.00 90.81 103 PRO A C 1
ATOM 797 O O . PRO A 1 103 ? -2.504 -11.724 -16.724 1.00 90.81 103 PRO A O 1
ATOM 800 N N . ALA A 1 104 ? -3.236 -12.081 -14.617 1.00 93.19 104 ALA A N 1
ATOM 801 C CA . ALA A 1 104 ? -2.374 -11.084 -13.989 1.00 93.19 104 ALA A CA 1
ATOM 802 C C . ALA A 1 104 ? -0.894 -11.315 -14.346 1.00 93.19 104 ALA A C 1
ATOM 804 O O . ALA A 1 104 ? -0.345 -12.400 -14.150 1.00 93.19 104 ALA A O 1
ATOM 805 N N . MET A 1 105 ? -0.230 -10.270 -14.842 1.00 93.50 105 MET A N 1
ATOM 806 C CA . MET A 1 105 ? 1.179 -10.314 -15.252 1.00 93.50 105 MET A CA 1
ATOM 807 C C . MET A 1 105 ? 1.945 -9.079 -14.786 1.00 93.50 105 MET A C 1
ATOM 809 O O . MET A 1 105 ? 1.350 -8.087 -14.354 1.00 93.50 105 MET A O 1
ATOM 813 N N . ALA A 1 106 ? 3.273 -9.129 -14.891 1.00 93.44 106 ALA A N 1
ATOM 814 C CA . ALA A 1 106 ? 4.147 -8.020 -14.527 1.00 93.44 106 ALA A CA 1
ATOM 815 C C . ALA A 1 106 ? 3.755 -6.717 -15.249 1.00 93.44 106 ALA A C 1
ATOM 817 O O . ALA A 1 106 ? 3.337 -6.720 -16.408 1.00 93.44 106 ALA A O 1
ATOM 818 N N . LEU A 1 107 ? 3.890 -5.586 -14.553 1.00 93.50 107 LEU A N 1
ATOM 819 C CA . LEU A 1 107 ? 3.639 -4.273 -15.140 1.00 93.50 107 LEU A CA 1
ATOM 820 C C . LEU A 1 107 ? 4.716 -3.967 -16.191 1.00 93.50 107 LEU A C 1
ATOM 822 O O . LEU A 1 107 ? 5.901 -3.921 -15.862 1.00 93.50 107 LEU A O 1
ATOM 826 N N . ALA A 1 108 ? 4.310 -3.737 -17.440 1.00 91.44 108 ALA A N 1
ATOM 827 C CA . ALA A 1 108 ? 5.229 -3.380 -18.518 1.00 91.44 108 ALA A CA 1
ATOM 828 C C . ALA A 1 108 ? 5.819 -1.970 -18.325 1.00 91.44 108 ALA A C 1
ATOM 830 O O . ALA A 1 108 ? 5.138 -1.055 -17.858 1.00 91.44 108 ALA A O 1
ATOM 831 N N . GLY A 1 109 ? 7.078 -1.779 -18.723 1.00 89.38 109 GLY A N 1
ATOM 832 C CA . GLY A 1 109 ? 7.757 -0.483 -18.662 1.00 89.38 109 GLY A CA 1
ATOM 833 C C . GLY A 1 109 ? 9.182 -0.542 -19.206 1.00 89.38 109 GLY A C 1
ATOM 834 O O . GLY A 1 109 ? 9.603 -1.541 -19.775 1.00 89.38 109 GLY A O 1
ATOM 835 N N . ARG A 1 110 ? 9.977 0.523 -19.038 1.00 86.50 110 ARG A N 1
ATOM 836 C CA . ARG A 1 110 ? 11.381 0.504 -19.510 1.00 86.50 110 ARG A CA 1
ATOM 837 C C . ARG A 1 110 ? 12.223 -0.578 -18.824 1.00 86.50 110 ARG A C 1
ATOM 839 O O . ARG A 1 110 ? 13.150 -1.091 -19.436 1.00 86.50 110 ARG A O 1
ATOM 846 N N . TRP A 1 111 ? 11.839 -0.948 -17.605 1.00 88.19 111 TRP A N 1
ATOM 847 C CA . TRP A 1 111 ? 12.395 -2.055 -16.827 1.00 88.19 111 TRP A CA 1
ATOM 848 C C . TRP A 1 111 ? 12.078 -3.447 -17.405 1.00 88.19 111 TRP A C 1
ATOM 850 O O . TRP A 1 111 ? 12.691 -4.419 -16.989 1.00 88.19 111 TRP A O 1
ATOM 860 N N . SER A 1 112 ? 11.142 -3.579 -18.358 1.00 81.25 112 SER A N 1
ATOM 861 C CA . SER A 1 112 ? 10.793 -4.868 -18.981 1.00 81.25 112 SER A CA 1
ATOM 862 C C . SER A 1 112 ? 11.471 -5.108 -20.337 1.00 81.25 112 SER A C 1
ATOM 864 O O . SER A 1 112 ? 11.211 -6.119 -20.979 1.00 81.25 112 SER A O 1
ATOM 866 N N . LEU A 1 113 ? 12.323 -4.193 -20.815 1.00 64.62 113 LEU A N 1
ATOM 867 C CA . LEU A 1 113 ? 12.910 -4.244 -22.166 1.00 64.62 113 LEU A CA 1
ATOM 868 C C . LEU A 1 113 ? 14.121 -5.190 -22.315 1.00 64.62 113 LEU A C 1
ATOM 870 O O . LEU A 1 113 ? 14.834 -5.093 -23.312 1.00 64.62 113 LEU A O 1
ATOM 874 N N . GLN A 1 114 ? 14.373 -6.096 -21.365 1.00 55.84 114 GLN A N 1
ATOM 875 C CA . GLN A 1 114 ? 15.559 -6.970 -21.387 1.00 55.84 114 GLN A CA 1
ATOM 876 C C . GLN A 1 114 ? 15.283 -8.471 -21.536 1.00 55.84 114 GLN A C 1
ATOM 878 O O . GLN A 1 114 ? 16.240 -9.233 -21.595 1.00 55.84 114 GLN A O 1
ATOM 883 N N . ASP A 1 115 ? 14.038 -8.914 -21.738 1.00 49.34 115 ASP A N 1
ATOM 884 C CA . ASP A 1 115 ? 13.755 -10.351 -21.942 1.00 49.34 115 ASP A CA 1
ATOM 885 C C . ASP A 1 115 ? 14.193 -10.918 -23.315 1.00 49.34 115 ASP A C 1
ATOM 887 O O . ASP A 1 115 ? 13.921 -12.076 -23.631 1.00 49.34 115 ASP A O 1
ATOM 891 N N . HIS A 1 116 ? 14.914 -10.147 -24.140 1.00 42.28 116 HIS A N 1
ATOM 892 C CA . HIS A 1 116 ? 15.438 -10.597 -25.436 1.00 42.28 116 HIS A CA 1
ATOM 893 C C . HIS A 1 116 ? 16.861 -10.074 -25.722 1.00 42.28 116 HIS A C 1
ATOM 895 O O . HIS A 1 116 ? 17.041 -9.176 -26.550 1.00 42.28 116 HIS A O 1
ATOM 901 N N . ARG A 1 117 ? 17.880 -10.658 -25.081 1.00 35.75 117 ARG A N 1
ATOM 902 C CA . ARG A 1 117 ? 19.218 -10.850 -25.673 1.00 35.75 117 ARG A CA 1
ATOM 903 C C . ARG A 1 117 ? 19.809 -12.183 -25.252 1.00 35.75 117 ARG A C 1
ATOM 905 O O . ARG A 1 117 ? 19.687 -12.515 -24.057 1.00 35.75 117 ARG A O 1
#

Solvent-accessible surface area (backbone atoms only — not comparable to full-atom values): 7088 Å² total; per-residue (Å²): 134,83,70,76,47,93,54,84,83,78,55,87,80,73,71,65,66,57,59,54,50,48,30,34,50,49,18,32,72,75,56,42,84,80,25,53,59,63,71,37,40,72,47,69,86,45,83,70,51,77,33,59,55,98,91,40,86,42,47,53,42,62,35,99,58,79,70,51,69,72,58,49,50,57,40,41,68,65,12,44,65,54,68,40,31,38,84,78,39,37,27,38,30,51,77,53,68,49,24,72,43,90,74,53,40,72,55,83,54,85,62,57,76,67,90,80,127

pLDDT: mean 91.51, std 10.9, range [35.75, 98.19]

Mean predicted aligned error: 4.72 Å